Protein AF-A0A2N5JN15-F1 (afdb_monomer_lite)

Radius of gyration: 9.71 Å; chains: 1; bounding box: 24×22×21 Å

Secondary structure (DSSP, 8-state):
-EE-SS--EEEEEESS-EEEE-SS-EEEEEESS-EEEESSS-EEEEES--EEES----

pLDDT: mean 82.16, std 14.42, range [46.88, 97.25]

Structure (mmCIF, N/CA/C/O backbone):
data_AF-A0A2N5JN15-F1
#
_entry.id   AF-A0A2N5JN15-F1
#
loop_
_atom_site.group_PDB
_atom_site.id
_atom_site.type_symbol
_atom_site.label_atom_id
_atom_site.label_alt_id
_atom_site.label_comp_id
_atom_site.label_asym_id
_atom_site.label_entity_id
_atom_site.label_seq_id
_atom_site.pdbx_PDB_ins_code
_atom_site.Cartn_x
_atom_site.Cartn_y
_atom_site.Cartn_z
_atom_site.occupancy
_atom_site.B_iso_or_equiv
_atom_site.auth_seq_id
_atom_site.auth_comp_id
_atom_site.auth_asym_id
_atom_site.auth_atom_id
_atom_site.pdbx_PDB_model_num
ATOM 1 N N . MET A 1 1 ? -1.872 9.120 0.837 1.00 54.81 1 MET A N 1
ATOM 2 C CA . MET A 1 1 ? -0.397 9.318 0.810 1.00 54.81 1 MET A CA 1
ATOM 3 C C . MET A 1 1 ? 0.114 8.969 -0.591 1.00 54.81 1 MET A C 1
ATOM 5 O O . MET A 1 1 ? -0.389 8.001 -1.141 1.00 54.81 1 MET A O 1
ATOM 9 N N . ILE A 1 2 ? 1.010 9.756 -1.211 1.00 53.34 2 ILE A N 1
ATOM 10 C CA . ILE A 1 2 ? 1.494 9.522 -2.596 1.00 53.34 2 ILE A CA 1
ATOM 11 C C . ILE A 1 2 ? 2.995 9.207 -2.571 1.00 53.34 2 ILE A C 1
ATOM 13 O O . ILE A 1 2 ? 3.780 10.016 -2.084 1.00 53.34 2 ILE A O 1
ATOM 17 N N . ALA A 1 3 ? 3.380 8.052 -3.114 1.00 53.44 3 ALA A N 1
ATOM 18 C CA . ALA A 1 3 ? 4.754 7.559 -3.206 1.00 53.44 3 ALA A CA 1
ATOM 19 C C . ALA A 1 3 ? 5.319 7.746 -4.632 1.00 53.44 3 ALA A C 1
ATOM 21 O O . ALA A 1 3 ? 4.876 7.070 -5.552 1.00 53.44 3 ALA A O 1
ATOM 22 N N . THR A 1 4 ? 6.278 8.652 -4.856 1.00 50.38 4 THR A N 1
ATOM 23 C CA . THR A 1 4 ? 6.909 8.874 -6.175 1.00 50.38 4 THR A CA 1
ATOM 24 C C . THR A 1 4 ? 8.149 7.992 -6.408 1.00 50.38 4 THR A C 1
ATOM 26 O O . THR A 1 4 ? 8.885 7.686 -5.481 1.00 50.38 4 THR A O 1
ATOM 29 N N . ALA A 1 5 ? 8.349 7.578 -7.666 1.00 52.97 5 ALA A N 1
ATOM 30 C CA . ALA A 1 5 ? 9.346 6.632 -8.190 1.00 52.97 5 ALA A CA 1
ATOM 31 C C . ALA A 1 5 ? 10.613 6.383 -7.336 1.00 52.97 5 ALA A C 1
ATOM 33 O O . ALA A 1 5 ? 11.534 7.193 -7.274 1.00 52.97 5 ALA A O 1
ATOM 34 N N . GLY A 1 6 ? 10.657 5.189 -6.755 1.00 58.44 6 GLY A N 1
ATOM 35 C CA . GLY A 1 6 ? 11.714 4.659 -5.902 1.00 58.44 6 GLY A CA 1
ATOM 36 C C . GLY A 1 6 ? 11.024 3.707 -4.941 1.00 58.44 6 GLY A C 1
ATOM 37 O O . GLY A 1 6 ? 10.039 4.108 -4.334 1.00 58.44 6 GLY A O 1
ATOM 38 N N . GLY A 1 7 ? 11.437 2.440 -4.878 1.00 70.38 7 GLY A N 1
ATOM 39 C CA . GLY A 1 7 ? 10.759 1.462 -4.025 1.00 70.38 7 GLY A CA 1
ATOM 40 C C . GLY A 1 7 ? 10.667 1.980 -2.591 1.00 70.38 7 GLY A C 1
ATOM 41 O O . GLY A 1 7 ? 11.686 2.133 -1.919 1.00 70.38 7 GLY A O 1
ATOM 42 N N . MET A 1 8 ? 9.456 2.317 -2.156 1.00 77.50 8 MET A N 1
ATOM 43 C CA . MET A 1 8 ? 9.179 2.892 -0.844 1.00 77.50 8 MET A CA 1
ATOM 44 C C . MET A 1 8 ? 8.269 1.972 -0.054 1.00 77.50 8 MET A C 1
ATOM 46 O O . MET A 1 8 ? 7.485 1.221 -0.627 1.00 77.50 8 MET A O 1
ATOM 50 N N . ILE A 1 9 ? 8.369 2.061 1.270 1.00 85.88 9 ILE A N 1
ATOM 51 C CA . ILE A 1 9 ? 7.425 1.421 2.178 1.00 85.88 9 ILE A CA 1
ATOM 52 C C . ILE A 1 9 ? 6.353 2.451 2.531 1.00 85.88 9 ILE A C 1
ATOM 54 O O . ILE A 1 9 ? 6.668 3.520 3.054 1.00 85.88 9 ILE A O 1
ATOM 58 N N . VAL A 1 10 ? 5.096 2.133 2.236 1.00 85.81 10 VAL A N 1
ATOM 59 C CA . VAL A 1 10 ? 3.927 2.981 2.504 1.00 85.81 10 VAL A CA 1
ATOM 60 C C . VAL A 1 10 ? 2.996 2.246 3.461 1.00 85.81 10 VAL A C 1
ATOM 62 O O . VAL A 1 10 ? 2.778 1.053 3.284 1.00 85.81 10 VAL A O 1
ATOM 65 N N . ASN A 1 11 ? 2.456 2.940 4.465 1.00 89.38 11 ASN A N 1
ATOM 66 C CA . ASN A 1 11 ? 1.554 2.356 5.460 1.00 89.38 11 ASN A CA 1
ATOM 67 C C . ASN A 1 11 ? 0.357 3.295 5.710 1.00 89.38 11 ASN A C 1
ATOM 69 O O . ASN A 1 11 ? 0.588 4.463 6.042 1.00 89.38 11 ASN A O 1
ATOM 73 N N . GLY A 1 12 ? -0.879 2.826 5.504 1.00 89.56 12 GLY A N 1
ATOM 74 C CA . GLY A 1 12 ? -2.113 3.601 5.733 1.00 89.56 12 GLY A CA 1
ATOM 75 C C . GLY A 1 12 ? -2.389 3.825 7.223 1.00 89.56 12 GLY A C 1
ATOM 76 O O . GLY A 1 12 ? -2.598 4.957 7.657 1.00 89.56 12 GLY A O 1
ATOM 77 N N . ASN A 1 13 ? -2.082 2.816 8.041 1.00 91.62 13 ASN A N 1
ATOM 78 C CA . ASN A 1 13 ? -2.222 2.773 9.499 1.00 91.62 13 ASN A CA 1
ATOM 79 C C . ASN A 1 13 ? -3.634 2.441 9.989 1.00 91.62 13 ASN A C 1
ATOM 81 O O . ASN A 1 13 ? -3.927 1.270 10.182 1.00 91.62 13 ASN A O 1
ATOM 85 N N . LYS A 1 14 ? -4.444 3.428 10.379 1.00 94.31 14 LYS A N 1
ATOM 86 C CA . LYS A 1 14 ? -5.742 3.199 11.030 1.00 94.31 14 LYS A CA 1
ATOM 87 C C . LYS A 1 14 ? -6.829 3.955 10.289 1.00 94.31 14 LYS A C 1
ATOM 89 O O . LYS A 1 14 ? -6.724 5.175 10.178 1.00 94.31 14 LYS A O 1
ATOM 94 N N . GLY A 1 15 ? -7.941 3.269 10.052 1.00 95.00 15 GLY A N 1
ATOM 95 C CA . GLY A 1 15 ? -9.106 3.821 9.370 1.00 95.00 15 GLY A CA 1
ATOM 96 C C . GLY A 1 15 ? -9.073 3.457 7.893 1.00 95.00 15 GLY A C 1
ATOM 97 O O . GLY A 1 15 ? -8.091 2.913 7.425 1.00 95.00 15 GLY A O 1
ATOM 98 N N . ASP A 1 16 ? -10.162 3.738 7.182 1.00 96.38 16 ASP A N 1
ATOM 99 C CA . ASP A 1 16 ? -10.260 3.398 5.762 1.00 96.38 16 ASP A CA 1
ATOM 100 C C . ASP A 1 16 ? -9.347 4.329 4.938 1.00 96.38 16 ASP A C 1
ATOM 102 O O . ASP A 1 16 ? -9.629 5.525 4.781 1.00 96.38 16 ASP A O 1
ATOM 106 N N . ASP A 1 17 ? -8.249 3.791 4.412 1.00 93.25 17 ASP A N 1
ATOM 107 C CA . ASP A 1 17 ? -7.197 4.535 3.731 1.00 93.25 17 ASP A CA 1
ATOM 108 C C . ASP A 1 17 ? -7.221 4.357 2.204 1.00 93.25 17 ASP A C 1
ATOM 110 O O . ASP A 1 17 ? -7.495 3.290 1.654 1.00 93.25 17 ASP A O 1
ATOM 114 N N . LEU A 1 18 ? -6.854 5.425 1.484 1.00 91.56 18 LEU A N 1
ATOM 115 C CA . LEU A 1 18 ? -6.500 5.358 0.062 1.00 91.56 18 LEU A CA 1
ATOM 116 C C . LEU A 1 18 ? -4.980 5.427 -0.091 1.00 91.56 18 LEU A C 1
ATOM 118 O O . LEU A 1 18 ? -4.355 6.480 0.122 1.00 91.56 18 LEU A O 1
ATOM 122 N N . VAL A 1 19 ? -4.391 4.316 -0.528 1.00 87.06 19 VAL A N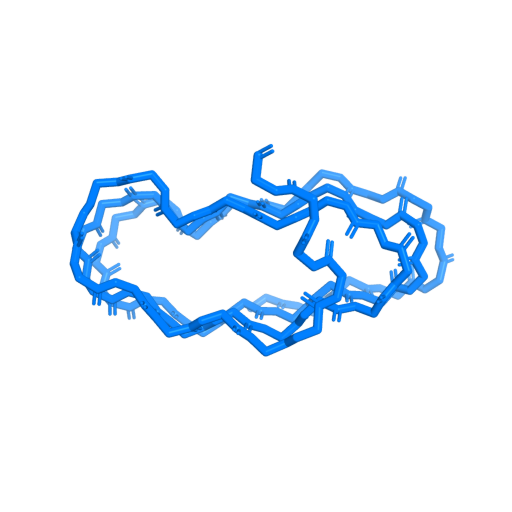 1
ATOM 123 C CA . VAL A 1 19 ? -2.944 4.170 -0.673 1.00 87.06 19 VAL A CA 1
ATOM 124 C C . VAL A 1 19 ? -2.569 3.920 -2.128 1.00 87.06 19 VAL A C 1
ATOM 126 O O . VAL A 1 19 ? -3.164 3.093 -2.810 1.00 87.06 19 VAL A O 1
ATOM 129 N N . ILE A 1 20 ? -1.576 4.655 -2.632 1.00 85.69 20 ILE A N 1
ATOM 130 C CA . ILE A 1 20 ? -1.118 4.530 -4.019 1.00 85.69 20 ILE A CA 1
ATOM 131 C C . ILE A 1 20 ? 0.397 4.327 -4.023 1.00 85.69 20 ILE A C 1
ATOM 133 O O . ILE A 1 20 ? 1.156 5.237 -3.675 1.00 85.69 20 ILE A O 1
ATOM 137 N N . GLY A 1 21 ? 0.822 3.125 -4.411 1.00 80.75 21 GLY A N 1
ATOM 138 C CA . GLY A 1 21 ? 2.215 2.729 -4.575 1.00 80.75 21 GLY A CA 1
ATOM 139 C C . GLY A 1 21 ? 2.604 2.680 -6.049 1.00 80.75 21 GLY A C 1
ATOM 140 O O . GLY A 1 21 ? 2.089 1.866 -6.813 1.00 80.75 21 GLY A O 1
ATOM 141 N N . PHE A 1 22 ? 3.552 3.527 -6.446 1.00 79.62 22 PHE A N 1
ATOM 142 C CA . PHE A 1 22 ? 4.127 3.511 -7.791 1.00 79.62 22 PHE A CA 1
ATOM 143 C C . PHE A 1 22 ? 5.487 2.802 -7.808 1.00 79.62 22 PHE A C 1
ATOM 145 O O . PHE A 1 22 ? 6.213 2.792 -6.810 1.00 79.62 22 PHE A O 1
ATOM 152 N N . GLY A 1 23 ? 5.852 2.232 -8.960 1.00 77.06 23 GLY A N 1
ATOM 153 C CA . GLY A 1 23 ? 7.076 1.439 -9.110 1.00 77.06 23 GLY A CA 1
ATOM 154 C C . GLY A 1 23 ? 7.094 0.205 -8.201 1.00 77.06 23 GLY A C 1
ATOM 155 O O . GLY A 1 23 ? 6.044 -0.311 -7.820 1.00 77.06 23 GLY A O 1
ATOM 156 N N . ASN A 1 24 ? 8.294 -0.249 -7.840 1.00 82.75 24 ASN A N 1
ATOM 157 C CA . ASN A 1 24 ? 8.529 -1.431 -7.006 1.00 82.75 24 ASN A CA 1
ATOM 158 C C . ASN A 1 24 ? 8.424 -1.096 -5.499 1.00 82.75 24 ASN A C 1
ATOM 160 O O . ASN A 1 24 ? 9.376 -1.262 -4.738 1.00 82.75 24 ASN A O 1
ATOM 164 N N . SER A 1 25 ? 7.300 -0.491 -5.100 1.00 82.38 25 SER A N 1
ATOM 165 C CA . SER A 1 25 ? 7.019 -0.064 -3.720 1.00 82.38 25 SER A CA 1
ATOM 166 C C . SER A 1 25 ? 6.280 -1.146 -2.938 1.00 82.38 25 SER A C 1
ATOM 168 O O . SER A 1 25 ? 5.445 -1.845 -3.501 1.00 82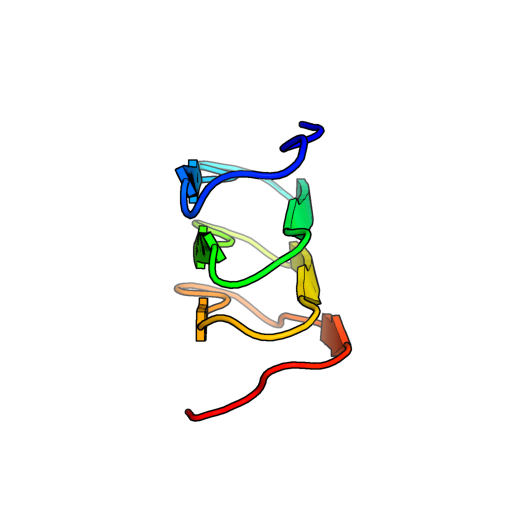.38 25 SER A O 1
ATOM 170 N N . THR A 1 26 ? 6.545 -1.238 -1.637 1.00 87.00 26 THR A N 1
ATOM 171 C CA . THR A 1 26 ? 5.808 -2.101 -0.710 1.00 87.00 26 THR A CA 1
ATOM 172 C C . THR A 1 26 ? 4.743 -1.279 0.005 1.00 87.00 26 THR A C 1
ATOM 174 O O . THR A 1 26 ? 5.048 -0.270 0.639 1.00 87.00 26 THR A O 1
ATOM 177 N N . VAL A 1 27 ? 3.491 -1.703 -0.080 1.00 88.19 27 VAL A N 1
ATOM 178 C CA . VAL A 1 27 ? 2.341 -0.978 0.458 1.00 88.19 27 VAL A CA 1
ATOM 179 C C . VAL A 1 27 ? 1.604 -1.828 1.485 1.00 88.19 27 VAL A C 1
ATOM 181 O O . VAL A 1 27 ? 1.346 -3.001 1.233 1.00 88.19 27 VAL A O 1
ATOM 184 N N . TYR A 1 28 ? 1.243 -1.207 2.606 1.00 90.75 28 TYR A N 1
ATOM 185 C CA . TYR A 1 28 ? 0.420 -1.763 3.676 1.00 90.75 28 TYR A CA 1
ATOM 186 C C . TYR A 1 28 ? -0.811 -0.869 3.892 1.00 90.75 28 TYR A C 1
ATOM 188 O O . TYR A 1 28 ? -0.654 0.348 4.034 1.00 90.75 28 TYR A O 1
ATOM 196 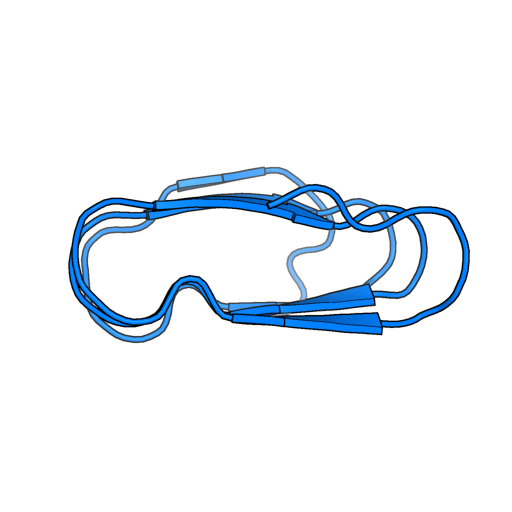N N . GLY A 1 29 ? -2.010 -1.453 3.875 1.00 91.50 29 GLY A N 1
ATOM 197 C CA . GLY A 1 29 ? -3.277 -0.779 4.174 1.00 91.50 29 GLY A CA 1
ATOM 198 C C . GLY A 1 29 ? -3.340 -0.405 5.649 1.00 91.50 29 GLY A C 1
ATOM 199 O O . GLY A 1 29 ? -3.183 0.760 6.006 1.00 91.50 29 GLY A O 1
ATOM 200 N N . GLY A 1 30 ? -3.366 -1.415 6.514 1.00 93.94 30 GLY A N 1
ATOM 201 C CA . GLY A 1 30 ? -3.307 -1.235 7.956 1.00 93.94 30 GLY A CA 1
ATOM 202 C C . GLY A 1 30 ? -4.545 -1.811 8.627 1.00 93.94 30 GLY A C 1
ATOM 203 O O . GLY A 1 30 ? -4.724 -3.022 8.656 1.00 93.94 30 GLY A O 1
ATOM 204 N N . GLN A 1 31 ? -5.336 -0.978 9.296 1.00 95.62 31 GLN A N 1
ATOM 205 C CA . GLN A 1 31 ? -6.571 -1.386 9.963 1.00 95.62 31 GLN A CA 1
ATOM 206 C C . GLN A 1 31 ? -7.765 -0.717 9.300 1.00 95.62 31 GLN A C 1
ATOM 208 O O . GLN A 1 31 ? -7.747 0.503 9.176 1.00 95.62 31 GLN A O 1
ATOM 213 N N . ALA A 1 32 ? -8.856 -1.472 9.171 1.00 97.25 32 ALA A N 1
ATOM 214 C CA . ALA A 1 32 ? -10.111 -1.106 8.510 1.00 97.25 32 ALA A CA 1
ATOM 215 C C . ALA A 1 32 ? -10.066 -1.368 6.996 1.00 97.25 32 ALA A C 1
ATOM 217 O O . ALA A 1 32 ? -9.262 -2.174 6.559 1.00 97.25 32 ALA A O 1
ATOM 218 N N . ASN A 1 33 ? -11.040 -0.868 6.236 1.00 97.19 33 ASN A N 1
ATOM 219 C CA . ASN A 1 33 ? -11.262 -1.314 4.862 1.00 97.19 33 ASN A CA 1
ATOM 220 C C . ASN A 1 33 ? -10.557 -0.377 3.881 1.00 97.19 33 ASN A C 1
ATOM 222 O O . ASN A 1 33 ? -11.078 0.693 3.551 1.00 97.19 33 ASN A O 1
ATOM 226 N N . ASP A 1 34 ? -9.405 -0.798 3.374 1.00 94.50 34 ASP A N 1
ATOM 227 C CA . ASP A 1 34 ? -8.532 0.068 2.593 1.00 94.50 34 ASP A CA 1
ATOM 228 C C . ASP A 1 34 ? -8.732 -0.082 1.083 1.00 94.50 34 ASP A C 1
ATOM 230 O O . ASP A 1 34 ? -9.175 -1.105 0.560 1.00 94.50 34 ASP A O 1
ATOM 234 N N . THR A 1 35 ? -8.372 0.960 0.333 1.00 93.12 35 THR A N 1
ATOM 235 C CA . THR A 1 35 ? -8.244 0.909 -1.126 1.00 93.12 35 THR A CA 1
ATOM 236 C C . THR A 1 35 ? -6.800 1.170 -1.523 1.00 93.12 35 THR A C 1
ATOM 238 O O . THR A 1 35 ? -6.261 2.256 -1.309 1.00 93.12 35 THR A O 1
ATOM 241 N N . ILE A 1 36 ? -6.173 0.186 -2.160 1.00 89.94 36 ILE A N 1
ATOM 242 C CA . ILE A 1 36 ? -4.760 0.212 -2.520 1.00 89.94 36 ILE A CA 1
ATOM 243 C C . ILE A 1 36 ? -4.605 0.111 -4.036 1.00 89.94 36 ILE A C 1
ATOM 245 O O . ILE A 1 36 ? -5.117 -0.809 -4.663 1.00 89.94 36 ILE A O 1
ATOM 249 N N . TYR A 1 37 ? -3.845 1.027 -4.628 1.00 88.00 37 TYR A N 1
ATOM 250 C CA . TYR A 1 37 ? -3.407 0.959 -6.022 1.00 88.00 37 TYR A CA 1
ATOM 251 C C . TYR A 1 37 ? -1.899 0.697 -6.061 1.00 88.00 37 TYR A C 1
ATOM 253 O O . TYR A 1 37 ? -1.111 1.599 -5.776 1.00 88.00 37 TYR A O 1
ATOM 261 N N . GLY A 1 38 ? -1.498 -0.532 -6.387 1.00 80.31 38 GLY A N 1
ATOM 262 C CA . GLY A 1 38 ? -0.101 -0.959 -6.492 1.00 80.31 38 GLY A CA 1
ATOM 263 C C . GLY A 1 38 ? 0.301 -1.198 -7.946 1.00 80.31 38 GLY A C 1
ATOM 264 O O . GLY A 1 38 ? -0.438 -1.819 -8.700 1.00 80.31 38 GLY A O 1
ATOM 265 N N . ALA A 1 39 ? 1.465 -0.704 -8.368 1.00 76.19 39 ALA A N 1
ATOM 266 C CA . ALA A 1 39 ? 1.969 -0.946 -9.722 1.00 76.19 39 ALA A CA 1
ATOM 267 C C . ALA A 1 39 ? 2.807 -2.238 -9.819 1.00 76.19 39 ALA A C 1
ATOM 269 O O . ALA A 1 39 ? 2.276 -3.298 -10.144 1.00 76.19 39 ALA A O 1
ATOM 270 N N . GLU A 1 40 ? 4.115 -2.144 -9.558 1.00 77.50 40 GLU A N 1
ATOM 271 C CA . GLU A 1 40 ? 5.106 -3.206 -9.819 1.00 77.50 40 GLU A CA 1
ATOM 272 C C . GLU A 1 40 ? 5.711 -3.811 -8.541 1.00 77.50 40 GLU A C 1
ATOM 274 O O . GLU A 1 40 ? 6.580 -4.675 -8.628 1.00 77.50 40 GLU A O 1
ATOM 279 N N . GLY A 1 41 ? 5.289 -3.343 -7.365 1.00 78.12 41 GLY A N 1
ATOM 280 C CA . GLY A 1 41 ? 5.745 -3.839 -6.067 1.00 78.12 41 GLY A CA 1
ATOM 281 C C . GLY A 1 41 ? 4.644 -4.552 -5.286 1.00 78.12 41 GLY A C 1
ATOM 282 O O . GLY A 1 41 ? 3.567 -4.824 -5.809 1.00 78.12 41 GLY A O 1
ATOM 283 N N . THR A 1 42 ? 4.925 -4.866 -4.025 1.00 85.25 42 THR A N 1
ATOM 284 C CA . THR A 1 42 ? 4.020 -5.618 -3.150 1.00 85.25 42 THR A CA 1
ATOM 285 C C . THR A 1 42 ? 2.945 -4.719 -2.542 1.00 85.25 42 THR A C 1
ATOM 287 O O . THR A 1 42 ? 3.238 -3.621 -2.078 1.00 85.25 42 THR A O 1
ATOM 290 N N . ALA A 1 43 ? 1.712 -5.210 -2.460 1.00 87.31 43 ALA A N 1
ATOM 291 C CA 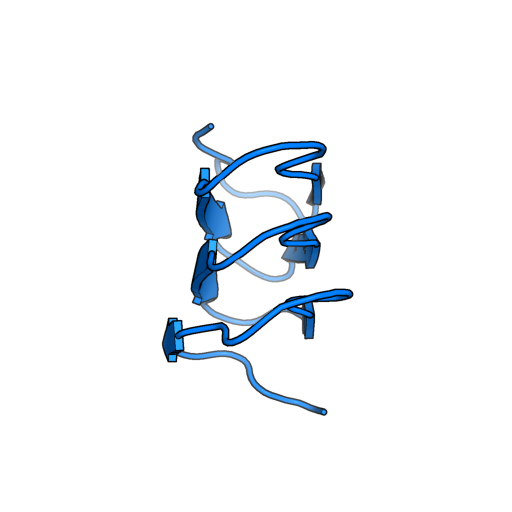. ALA A 1 43 ? 0.623 -4.555 -1.744 1.00 87.31 43 ALA A CA 1
ATOM 292 C C . ALA A 1 43 ? -0.067 -5.554 -0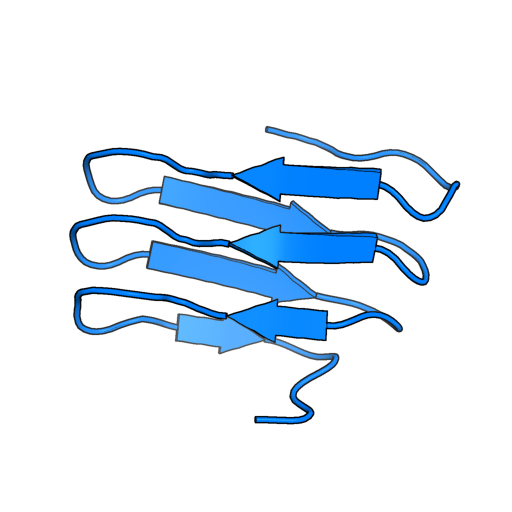.807 1.00 87.31 43 ALA A C 1
ATOM 294 O O . ALA A 1 43 ? -0.399 -6.660 -1.226 1.00 87.31 43 ALA A O 1
ATOM 295 N N . ASN A 1 44 ? -0.285 -5.153 0.443 1.00 90.06 44 ASN A N 1
ATOM 296 C CA . ASN A 1 44 ? -0.991 -5.915 1.466 1.00 90.06 44 ASN A CA 1
ATOM 297 C C . ASN A 1 44 ? -2.021 -5.004 2.153 1.00 90.06 44 ASN A C 1
ATOM 299 O O . ASN A 1 44 ? -1.697 -3.875 2.503 1.00 90.06 44 ASN A O 1
ATOM 303 N N . GLY A 1 45 ? -3.251 -5.481 2.323 1.00 90.88 45 GLY A N 1
ATOM 304 C CA . GLY A 1 45 ? -4.317 -4.760 3.027 1.00 90.88 45 GLY A CA 1
ATOM 305 C C . GLY A 1 45 ? -4.206 -4.820 4.554 1.00 90.88 45 GLY A C 1
ATOM 306 O O . GLY A 1 45 ? -4.630 -3.904 5.241 1.00 90.88 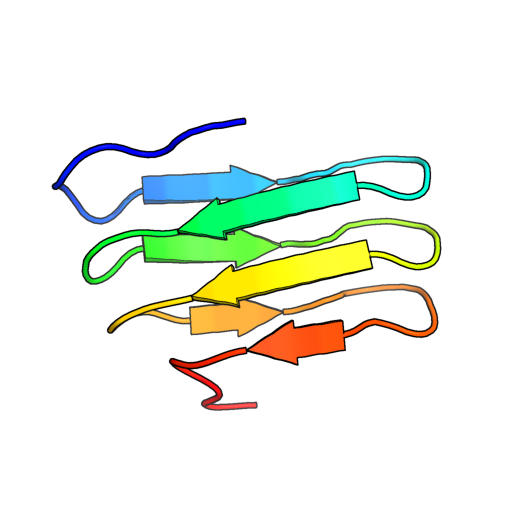45 GLY A O 1
ATOM 307 N N . ASP A 1 46 ? -3.516 -5.831 5.089 1.00 93.44 46 ASP A N 1
ATOM 308 C CA . ASP A 1 46 ? -3.474 -6.163 6.516 1.00 93.44 46 ASP A CA 1
ATOM 309 C C . ASP A 1 46 ? -4.859 -6.521 7.103 1.00 93.44 46 ASP A C 1
ATOM 311 O O . ASP A 1 46 ? -5.365 -7.613 6.834 1.00 93.44 46 ASP A O 1
ATOM 315 N N . LEU A 1 47 ? -5.435 -5.704 7.991 1.00 95.38 47 LEU A N 1
ATOM 316 C CA . LEU A 1 47 ? -6.650 -6.030 8.742 1.00 95.38 47 LEU A CA 1
ATOM 317 C C . LEU A 1 47 ? -7.868 -5.283 8.206 1.00 95.38 47 LEU A C 1
ATOM 319 O O . LEU A 1 47 ? -8.108 -4.146 8.594 1.00 95.38 47 LEU A O 1
ATOM 323 N N . GLY A 1 48 ? -8.747 -5.989 7.508 1.00 95.62 48 GLY A N 1
ATOM 324 C CA . GLY A 1 48 ? -10.011 -5.432 7.048 1.00 95.62 48 GLY A CA 1
ATOM 325 C C . GLY A 1 48 ? -10.504 -6.141 5.802 1.00 95.62 48 GLY A C 1
ATOM 326 O O . GLY A 1 48 ? -10.059 -7.244 5.481 1.00 95.62 48 GLY A O 1
ATOM 327 N N . ALA A 1 49 ? -11.484 -5.538 5.140 1.00 96.06 49 ALA A N 1
ATOM 328 C CA . ALA A 1 49 ? -11.921 -5.936 3.813 1.00 96.06 49 ALA A CA 1
ATOM 329 C C . ALA A 1 49 ? -11.376 -4.934 2.790 1.00 96.06 49 ALA A C 1
ATOM 331 O O . ALA A 1 49 ? -11.982 -3.889 2.553 1.00 96.06 49 ALA A O 1
ATOM 332 N N . ASP A 1 50 ? -10.247 -5.284 2.178 1.00 93.81 50 ASP A N 1
ATOM 333 C CA . ASP A 1 50 ? -9.473 -4.363 1.346 1.00 93.81 50 ASP A CA 1
ATOM 334 C C . ASP A 1 50 ? -9.705 -4.565 -0.153 1.00 93.81 50 ASP A C 1
ATOM 336 O O . ASP A 1 50 ? -9.958 -5.667 -0.648 1.00 93.81 50 ASP A O 1
ATOM 340 N N . LEU A 1 51 ? -9.564 -3.477 -0.904 1.00 92.94 51 LEU A N 1
ATOM 341 C CA . LEU A 1 51 ? -9.620 -3.433 -2.360 1.00 92.94 51 LEU A CA 1
ATOM 342 C C . LEU A 1 51 ? -8.229 -3.122 -2.909 1.00 92.94 51 LEU A C 1
ATOM 344 O O . LEU A 1 51 ? -7.774 -1.984 -2.834 1.00 92.94 51 LEU A O 1
ATOM 348 N N . ILE A 1 52 ? -7.560 -4.116 -3.497 1.00 89.56 52 ILE A N 1
ATOM 349 C CA . ILE A 1 52 ? -6.190 -3.973 -4.010 1.00 89.56 52 ILE A CA 1
ATOM 350 C C . ILE A 1 52 ? -6.179 -4.088 -5.537 1.00 89.56 52 ILE A C 1
ATOM 352 O O . ILE A 1 52 ? -6.543 -5.116 -6.109 1.00 89.56 52 ILE A O 1
ATOM 356 N N . PHE A 1 53 ? -5.730 -3.027 -6.203 1.00 86.44 53 PHE A N 1
ATOM 357 C CA . PHE A 1 53 ? -5.638 -2.914 -7.653 1.00 86.44 53 PHE A CA 1
ATOM 358 C C . PHE A 1 53 ? -4.169 -2.872 -8.101 1.00 86.44 53 PHE A C 1
ATOM 360 O O . PHE A 1 53 ? -3.501 -1.851 -7.950 1.00 86.44 53 PHE A O 1
ATOM 367 N N . GLY A 1 54 ? -3.705 -3.977 -8.698 1.00 75.62 54 GLY A N 1
ATOM 368 C CA . GLY A 1 54 ? -2.362 -4.158 -9.276 1.00 75.62 54 GLY A CA 1
ATOM 369 C C . GLY A 1 54 ? -1.320 -4.763 -8.315 1.00 75.62 54 GLY A C 1
ATOM 370 O O . GLY A 1 54 ? -1.590 -4.919 -7.129 1.00 75.62 54 GLY A O 1
ATOM 371 N N . GLY A 1 55 ? -0.170 -5.207 -8.852 1.00 63.44 55 GLY A N 1
ATOM 372 C CA . GLY A 1 55 ? 0.993 -5.723 -8.098 1.00 63.44 55 GLY A CA 1
ATOM 373 C C . GLY A 1 55 ? 0.774 -6.896 -7.124 1.00 63.44 55 GLY A C 1
ATOM 374 O O . GLY A 1 55 ? 1.665 -7.197 -6.335 1.00 63.44 55 GLY A O 1
ATOM 375 N N . ALA A 1 56 ? -0.389 -7.554 -7.131 1.00 51.69 56 ALA A N 1
ATOM 376 C CA . ALA A 1 56 ? -0.765 -8.527 -6.106 1.00 51.69 56 ALA A CA 1
ATOM 377 C C . ALA A 1 56 ? 0.014 -9.852 -6.229 1.00 51.69 56 ALA A C 1
ATOM 379 O O . ALA A 1 56 ? -0.470 -10.833 -6.793 1.00 51.69 56 ALA A O 1
ATOM 380 N N . THR A 1 57 ? 1.218 -9.904 -5.667 1.00 52.53 57 THR A N 1
ATOM 381 C CA . THR A 1 57 ? 1.738 -11.144 -5.085 1.00 52.53 57 THR A CA 1
ATOM 382 C C . THR A 1 57 ? 1.275 -11.173 -3.636 1.00 52.53 57 THR A C 1
ATOM 384 O O . THR A 1 57 ? 1.826 -10.446 -2.808 1.00 52.53 57 THR A O 1
ATOM 387 N N . MET A 1 58 ? 0.209 -11.936 -3.385 1.00 46.88 58 MET A N 1
ATOM 388 C CA . MET A 1 58 ? -0.281 -12.246 -2.037 1.00 46.88 58 MET A CA 1
ATOM 389 C C . MET A 1 58 ? 0.745 -13.061 -1.249 1.00 46.88 58 MET A C 1
ATOM 391 O O . MET A 1 58 ? 1.447 -13.881 -1.888 1.00 46.88 58 MET A O 1
#

Sequence (58 aa):
MIATAGGMIVNGNKGDDLVIGFGNSTVYGGQANDTIYGAEGTANGDLGADLIFGGATM

Foldseek 3Di:
DDDPPDAEEEACADDAEEEEAPDQYEYEQHAEEYEYEHEQHDYYDPHYNYHYHYNDPD